Protein AF-A0A7X3K2B5-F1 (afdb_monomer)

Foldseek 3Di:
DPPCCLPPVLAQVVLVVLLVVLVVQLVVCVVPDPPVCSLVVSVVVSLVVLLCCLVPPVPQAALVSLQNNLVSSLVSNVVCCCVCPCVPVVDPVDDDDPSSVVVSVSSNVVSNVSNVVNNVD

Structure (mmCIF, N/CA/C/O backbone):
data_AF-A0A7X3K2B5-F1
#
_entry.id   AF-A0A7X3K2B5-F1
#
loop_
_atom_site.group_PDB
_atom_site.id
_atom_site.type_symbol
_atom_site.label_atom_id
_atom_site.label_alt_id
_atom_site.label_comp_id
_atom_site.label_asym_id
_atom_site.label_entity_id
_atom_site.label_seq_id
_atom_site.pdbx_PDB_ins_code
_atom_site.Cartn_x
_atom_site.Cartn_y
_atom_site.Cartn_z
_atom_site.occupancy
_atom_site.B_iso_or_equiv
_atom_site.auth_seq_id
_atom_site.auth_comp_id
_atom_site.auth_as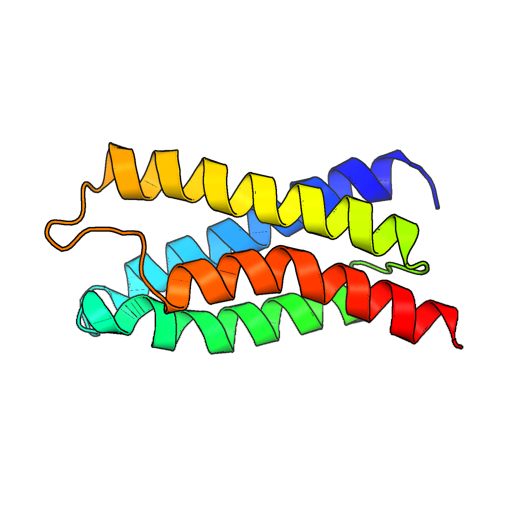ym_id
_atom_site.auth_atom_id
_atom_site.pdbx_PDB_model_num
ATOM 1 N N . MET A 1 1 ? -11.695 2.872 19.967 1.00 62.28 1 MET A N 1
ATOM 2 C CA . MET A 1 1 ? -10.278 2.988 19.552 1.00 62.28 1 MET A CA 1
ATOM 3 C C . MET A 1 1 ? -10.038 4.461 19.338 1.00 62.28 1 MET A C 1
ATOM 5 O O . MET A 1 1 ? -10.882 5.049 18.686 1.00 62.28 1 MET A O 1
ATOM 9 N N . ASN A 1 2 ? -8.995 5.058 19.917 1.00 73.88 2 ASN A N 1
ATOM 10 C CA . ASN A 1 2 ? -8.780 6.499 19.761 1.00 73.88 2 ASN A CA 1
ATOM 11 C C . ASN A 1 2 ? -8.483 6.809 18.292 1.00 73.88 2 ASN A C 1
ATOM 13 O O . ASN A 1 2 ? -7.645 6.130 17.693 1.00 73.88 2 ASN A O 1
ATOM 17 N N . ASP A 1 3 ? -9.154 7.819 17.744 1.00 82.31 3 ASP A N 1
ATOM 18 C CA . ASP A 1 3 ? -9.142 8.143 16.314 1.00 82.31 3 ASP A CA 1
ATOM 19 C C . ASP A 1 3 ? -7.722 8.324 15.768 1.00 82.31 3 ASP A C 1
ATOM 21 O O . ASP A 1 3 ? -7.387 7.796 14.709 1.00 82.31 3 ASP A O 1
ATOM 25 N N . TRP A 1 4 ? -6.824 8.933 16.548 1.00 90.69 4 TRP A N 1
ATOM 26 C CA . TRP A 1 4 ? -5.432 9.132 16.141 1.00 90.69 4 TRP A CA 1
ATOM 27 C C . TRP A 1 4 ? -4.700 7.822 15.801 1.00 90.69 4 TRP A C 1
ATOM 29 O O . TRP A 1 4 ? -3.904 7.796 14.866 1.00 90.69 4 TRP A O 1
ATOM 39 N N . ARG A 1 5 ? -4.976 6.710 16.504 1.00 91.94 5 ARG A N 1
ATOM 40 C CA . ARG A 1 5 ? -4.317 5.420 16.222 1.00 91.94 5 ARG A CA 1
ATOM 41 C C . ARG A 1 5 ? -4.789 4.839 14.902 1.00 91.94 5 ARG A C 1
ATOM 43 O O . ARG A 1 5 ? -3.984 4.259 14.187 1.00 91.94 5 ARG A O 1
ATOM 50 N N . LEU A 1 6 ? -6.074 4.995 14.584 1.00 93.88 6 LEU A N 1
ATOM 51 C CA . LEU A 1 6 ? -6.633 4.521 13.323 1.00 93.88 6 LEU A CA 1
ATOM 52 C C . LEU A 1 6 ? -5.986 5.255 12.146 1.00 93.88 6 LEU A C 1
ATOM 54 O O . LEU A 1 6 ? -5.477 4.607 11.238 1.00 93.88 6 LEU A O 1
ATOM 58 N N . TYR A 1 7 ? -5.968 6.588 12.189 1.00 95.25 7 TYR A N 1
ATOM 59 C CA . TYR A 1 7 ? -5.491 7.401 11.072 1.00 95.25 7 TYR A CA 1
ATOM 60 C C . TYR A 1 7 ? -3.963 7.453 10.984 1.00 95.25 7 TYR A C 1
ATOM 62 O O . TYR A 1 7 ? -3.405 7.212 9.917 1.00 95.25 7 TYR A O 1
ATOM 70 N N . LEU A 1 8 ? -3.274 7.732 12.094 1.00 95.19 8 LEU A N 1
ATOM 71 C CA . LEU A 1 8 ? -1.828 7.964 12.088 1.00 95.19 8 LEU A CA 1
ATOM 72 C C . LEU A 1 8 ? -1.039 6.670 12.217 1.00 95.19 8 LEU A C 1
ATOM 74 O O . LEU A 1 8 ? -0.161 6.415 11.407 1.00 95.19 8 LEU A O 1
ATOM 78 N N . GLN A 1 9 ? -1.324 5.844 13.224 1.00 95.25 9 GLN A N 1
ATOM 79 C CA . GLN A 1 9 ? -0.517 4.646 13.465 1.00 95.25 9 GLN A CA 1
ATOM 80 C C . GLN A 1 9 ? -0.863 3.529 12.471 1.00 95.25 9 GLN A C 1
ATOM 82 O O . GLN A 1 9 ? 0.025 2.960 11.841 1.00 95.25 9 GLN A O 1
ATOM 87 N N . TYR A 1 10 ? -2.148 3.194 12.344 1.00 96.19 10 TYR A N 1
ATOM 88 C CA . TYR A 1 10 ? -2.614 2.074 11.525 1.00 96.19 10 TYR A CA 1
ATOM 89 C C . TYR A 1 10 ? -2.726 2.442 10.054 1.00 96.19 10 TYR A C 1
ATOM 91 O O . TYR A 1 10 ? -2.256 1.681 9.221 1.00 96.19 10 TYR A O 1
ATOM 99 N N . GLY A 1 11 ? -3.303 3.600 9.741 1.00 97.06 11 GLY A N 1
ATOM 100 C CA . GLY A 1 11 ? -3.375 4.132 8.387 1.00 97.06 11 GLY A CA 1
ATOM 101 C C . GLY A 1 11 ? -1.998 4.557 7.887 1.00 97.06 11 GLY A C 1
ATOM 102 O O . GLY A 1 11 ? -1.323 3.797 7.200 1.00 97.06 11 GLY A O 1
ATOM 103 N N . ALA A 1 12 ? -1.571 5.770 8.232 1.00 97.81 12 ALA A N 1
ATOM 104 C CA . ALA A 1 12 ? -0.395 6.384 7.624 1.00 97.81 12 ALA A CA 1
ATOM 105 C C . ALA A 1 12 ? 0.919 5.663 7.963 1.00 97.81 12 ALA A C 1
ATOM 107 O O . ALA A 1 12 ? 1.693 5.344 7.068 1.00 97.81 12 ALA A O 1
ATOM 108 N N . GLY A 1 13 ? 1.158 5.366 9.240 1.00 97.81 13 GLY A N 1
ATOM 109 C CA . GLY A 1 13 ? 2.406 4.785 9.730 1.00 97.81 13 GLY A CA 1
ATOM 110 C C . GLY A 1 13 ? 2.679 3.414 9.124 1.00 97.81 13 GLY A C 1
ATOM 111 O O . GLY A 1 13 ? 3.677 3.232 8.433 1.00 97.81 13 GLY A O 1
ATOM 112 N N . TRP A 1 14 ? 1.775 2.453 9.330 1.00 98.00 14 TRP A N 1
ATOM 113 C CA . TRP A 1 14 ? 1.937 1.126 8.731 1.00 98.00 14 TRP A CA 1
ATOM 114 C C . TRP A 1 14 ? 1.826 1.133 7.204 1.00 98.00 14 TRP A C 1
ATOM 116 O O . TRP A 1 14 ? 2.548 0.369 6.572 1.00 98.00 14 TRP A O 1
ATOM 126 N N . GLY A 1 15 ? 1.001 2.001 6.609 1.00 97.88 15 GLY A N 1
ATOM 127 C CA . GLY A 1 15 ? 0.919 2.143 5.153 1.00 97.88 15 GLY A CA 1
ATOM 128 C C . GLY A 1 15 ? 2.257 2.561 4.540 1.00 97.88 15 GLY A C 1
ATOM 129 O O . GLY A 1 15 ? 2.741 1.910 3.617 1.00 97.88 15 GLY A O 1
ATOM 130 N N . LEU A 1 16 ? 2.902 3.585 5.109 1.00 98.38 16 LEU A N 1
ATOM 131 C CA . LEU A 1 16 ? 4.230 4.045 4.690 1.00 98.38 16 LEU A CA 1
ATOM 132 C C . LEU A 1 16 ? 5.311 2.988 4.929 1.00 98.38 16 LEU A C 1
ATOM 134 O O . LEU A 1 16 ? 6.136 2.762 4.052 1.00 98.38 16 LEU A O 1
ATOM 138 N N . LEU A 1 17 ? 5.311 2.325 6.091 1.00 98.44 17 LEU A N 1
ATOM 139 C CA . LEU A 1 17 ? 6.308 1.296 6.407 1.00 98.44 17 LEU A CA 1
ATOM 140 C C . LEU A 1 17 ? 6.195 0.073 5.489 1.00 98.44 17 LEU A C 1
ATOM 142 O O . LEU A 1 17 ? 7.216 -0.450 5.050 1.00 98.44 17 LEU A O 1
ATOM 146 N N . LEU A 1 18 ? 4.975 -0.377 5.183 1.00 98.25 18 LEU A N 1
ATOM 147 C CA . LEU A 1 18 ? 4.738 -1.486 4.255 1.00 98.25 18 LEU A CA 1
ATOM 148 C C . LEU A 1 18 ? 5.122 -1.113 2.821 1.00 98.25 18 LEU A C 1
ATOM 150 O O . LEU A 1 18 ? 5.743 -1.924 2.135 1.00 98.25 18 LEU A O 1
ATOM 154 N N . TRP A 1 19 ? 4.796 0.107 2.383 1.00 98.50 19 TRP A N 1
ATOM 155 C CA . TRP A 1 19 ? 5.239 0.614 1.085 1.00 98.50 19 TRP A CA 1
ATOM 156 C C . TRP A 1 19 ? 6.768 0.668 1.003 1.00 98.50 19 TRP A C 1
ATOM 158 O O . TRP A 1 19 ? 7.353 0.098 0.087 1.00 98.50 19 TRP A O 1
ATOM 168 N N . LEU A 1 20 ? 7.426 1.264 2.003 1.00 98.44 20 LEU A N 1
ATOM 169 C CA . LEU A 1 20 ? 8.884 1.371 2.063 1.00 98.44 20 LEU A CA 1
ATOM 170 C C . LEU A 1 20 ? 9.550 -0.007 2.061 1.00 98.44 20 LEU A C 1
ATOM 172 O O . LEU A 1 20 ? 10.548 -0.207 1.377 1.00 98.44 20 LEU A O 1
ATOM 176 N N . PHE A 1 21 ? 8.986 -0.970 2.792 1.00 98.25 21 PHE A N 1
ATOM 177 C CA . PHE A 1 21 ? 9.449 -2.353 2.770 1.00 98.25 21 PHE A CA 1
ATOM 178 C C . PHE A 1 21 ? 9.404 -2.946 1.354 1.00 98.25 21 PHE A C 1
ATOM 180 O O . PHE A 1 21 ? 10.407 -3.490 0.893 1.00 98.25 21 PHE A O 1
ATOM 187 N N . GLY A 1 22 ? 8.282 -2.801 0.642 1.00 97.50 22 GLY A N 1
ATOM 188 C CA . GLY A 1 22 ? 8.150 -3.261 -0.743 1.00 97.50 22 GLY A CA 1
ATOM 189 C C . GLY A 1 22 ? 9.102 -2.543 -1.703 1.00 97.50 22 GLY A C 1
ATOM 190 O O . GLY A 1 22 ? 9.750 -3.189 -2.524 1.00 97.50 22 GLY A O 1
ATOM 191 N N . TYR A 1 23 ? 9.248 -1.226 -1.552 1.00 97.19 23 TYR A N 1
ATOM 192 C CA . TYR A 1 23 ? 10.158 -0.400 -2.343 1.00 97.19 23 TYR A CA 1
ATOM 193 C C . TYR A 1 23 ? 11.622 -0.836 -2.179 1.00 97.19 23 TYR A C 1
ATOM 195 O O . TYR A 1 23 ? 12.314 -1.088 -3.165 1.00 97.19 23 TYR A O 1
ATOM 203 N N . LEU A 1 24 ? 12.085 -1.008 -0.936 1.00 97.94 24 LEU A N 1
ATOM 204 C CA . LEU A 1 24 ? 13.443 -1.475 -0.641 1.00 97.94 24 LEU A CA 1
ATOM 205 C C . LEU A 1 24 ? 13.681 -2.904 -1.133 1.00 97.94 24 LEU A C 1
ATOM 207 O O . LEU A 1 24 ? 14.754 -3.202 -1.656 1.00 97.94 24 LEU A O 1
ATOM 211 N N . LEU A 1 25 ? 12.682 -3.779 -1.003 1.00 96.88 25 LEU A N 1
ATOM 212 C CA . LEU A 1 25 ? 12.752 -5.133 -1.544 1.00 96.88 25 LEU A CA 1
ATOM 213 C C . LEU A 1 25 ? 12.879 -5.113 -3.073 1.00 96.88 25 LEU A C 1
ATOM 215 O O . LEU A 1 25 ? 13.673 -5.869 -3.626 1.00 96.88 25 LEU A O 1
ATOM 219 N N . GLY A 1 26 ? 12.159 -4.218 -3.753 1.00 95.00 26 GLY A N 1
ATOM 220 C CA . GLY A 1 26 ? 12.288 -4.025 -5.194 1.00 95.00 26 GLY A CA 1
ATOM 221 C C . GLY A 1 26 ? 13.680 -3.572 -5.612 1.00 95.00 26 GLY A C 1
ATOM 222 O O . GLY A 1 26 ? 14.244 -4.162 -6.528 1.00 95.00 26 GLY A O 1
ATOM 223 N N . ILE A 1 27 ? 14.279 -2.617 -4.895 1.00 95.06 27 ILE A N 1
ATOM 224 C CA . ILE A 1 27 ? 15.673 -2.203 -5.127 1.00 95.06 27 ILE A CA 1
ATOM 225 C C . ILE A 1 27 ? 16.634 -3.383 -4.932 1.00 95.06 27 ILE A C 1
ATOM 227 O O . ILE A 1 27 ? 17.516 -3.602 -5.759 1.00 95.06 27 ILE A O 1
ATOM 231 N N . ALA A 1 28 ? 16.459 -4.165 -3.865 1.00 96.75 28 ALA A N 1
ATOM 232 C CA . ALA A 1 28 ? 17.330 -5.297 -3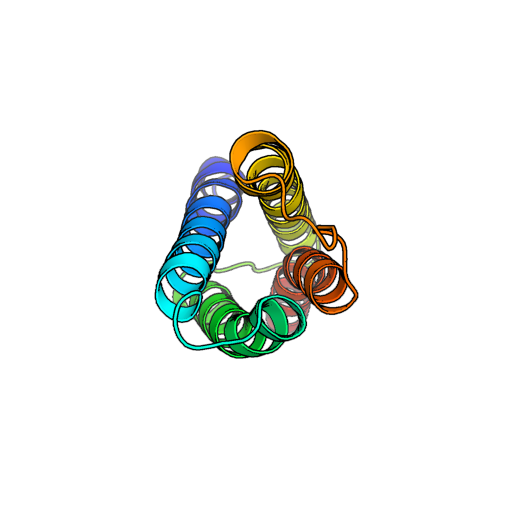.558 1.00 96.75 28 ALA A CA 1
ATOM 233 C C . ALA A 1 28 ? 17.224 -6.439 -4.586 1.00 96.75 28 ALA A C 1
ATOM 235 O O . ALA A 1 28 ? 18.223 -7.096 -4.876 1.00 96.75 28 ALA A O 1
ATOM 236 N N . LEU A 1 29 ? 16.031 -6.678 -5.140 1.00 95.38 29 LEU A N 1
ATOM 237 C CA . LEU A 1 29 ? 15.777 -7.726 -6.136 1.00 95.38 29 LEU A CA 1
ATOM 238 C C . LEU A 1 29 ? 16.068 -7.285 -7.577 1.00 95.38 29 LEU A C 1
ATOM 240 O O . LEU A 1 29 ? 16.278 -8.138 -8.439 1.00 95.38 29 LEU A O 1
ATOM 244 N N . PHE A 1 30 ? 16.122 -5.980 -7.844 1.00 93.19 30 PHE A N 1
ATOM 245 C CA . PHE A 1 30 ? 16.382 -5.417 -9.170 1.00 93.19 30 PHE A CA 1
ATOM 246 C C . PHE A 1 30 ? 17.593 -6.019 -9.917 1.00 93.19 30 PHE A C 1
ATOM 248 O O . PHE A 1 30 ? 17.444 -6.317 -11.100 1.00 93.19 30 PHE A O 1
ATOM 255 N N . PRO A 1 31 ? 18.773 -6.258 -9.299 1.00 94.38 31 PRO A N 1
ATOM 256 C CA . PRO A 1 31 ? 19.919 -6.821 -10.022 1.00 94.38 31 PRO A CA 1
ATOM 257 C C . PRO A 1 31 ? 19.776 -8.309 -10.382 1.00 94.38 31 PRO A C 1
ATOM 259 O O . PRO A 1 31 ? 20.565 -8.813 -11.176 1.00 94.38 31 PRO A O 1
ATOM 262 N N . VAL A 1 32 ? 18.816 -9.028 -9.788 1.00 95.75 32 VAL A N 1
ATOM 263 C CA . VAL A 1 32 ? 18.682 -10.491 -9.920 1.00 95.75 32 VAL A CA 1
ATOM 264 C C . VAL A 1 32 ? 17.389 -10.937 -10.599 1.00 95.75 32 VAL A C 1
ATOM 266 O O . VAL A 1 32 ? 17.337 -12.049 -11.121 1.00 95.75 32 VAL A O 1
ATOM 269 N N . VAL A 1 33 ? 16.350 -10.099 -10.625 1.00 93.88 33 VAL A N 1
ATOM 270 C CA . VAL A 1 33 ? 15.040 -10.433 -11.198 1.00 93.88 33 VAL A CA 1
ATOM 271 C C . VAL A 1 33 ? 14.721 -9.502 -12.373 1.00 93.88 33 VAL A C 1
ATOM 273 O O . VAL A 1 33 ? 14.798 -8.284 -12.214 1.00 93.88 33 VAL A O 1
ATOM 276 N N . PRO A 1 34 ? 14.289 -10.031 -13.537 1.00 91.12 34 PRO A N 1
ATOM 277 C CA . PRO A 1 34 ? 13.825 -9.203 -14.646 1.00 91.12 34 PRO A CA 1
ATOM 278 C C . PRO A 1 34 ? 12.713 -8.235 -14.221 1.00 91.12 34 PRO A C 1
ATOM 280 O O . PRO A 1 34 ? 11.751 -8.628 -13.556 1.00 91.12 34 PRO A O 1
ATOM 283 N N . THR A 1 35 ? 12.794 -6.982 -14.671 1.00 87.56 35 THR A N 1
ATOM 284 C CA . THR A 1 35 ? 11.876 -5.883 -14.301 1.00 87.56 35 THR A CA 1
ATOM 285 C C . THR A 1 35 ? 10.399 -6.204 -14.543 1.00 87.56 35 THR A C 1
ATOM 287 O O . THR A 1 35 ? 9.531 -5.758 -13.798 1.00 87.56 35 THR A O 1
ATOM 290 N N . GLN A 1 36 ? 10.094 -7.014 -15.557 1.00 88.44 36 GLN A N 1
ATOM 291 C CA . GLN A 1 36 ? 8.741 -7.475 -15.887 1.00 88.44 36 GLN A CA 1
ATOM 292 C C . GLN A 1 36 ? 8.138 -8.470 -14.883 1.00 88.44 36 GLN A C 1
ATOM 294 O O . GLN A 1 36 ? 6.922 -8.641 -14.853 1.00 88.44 36 GLN A O 1
ATOM 299 N N . HIS A 1 37 ? 8.968 -9.135 -14.078 1.00 92.69 37 HIS A N 1
ATOM 300 C CA . HIS A 1 37 ? 8.524 -10.105 -13.077 1.00 92.69 37 HIS A CA 1
ATOM 301 C C . HIS A 1 37 ? 8.717 -9.607 -11.648 1.00 92.69 37 HIS A C 1
ATOM 303 O O . HIS A 1 37 ? 8.212 -10.232 -10.722 1.00 92.69 37 HIS A O 1
ATOM 309 N N . LEU A 1 38 ? 9.414 -8.487 -11.455 1.00 93.62 38 LEU A N 1
ATOM 310 C CA . LEU A 1 38 ? 9.833 -8.000 -10.146 1.00 93.62 38 LEU A CA 1
ATOM 311 C C . LEU A 1 38 ? 8.672 -7.906 -9.139 1.00 93.62 38 LEU A C 1
ATOM 313 O O . LEU A 1 38 ? 8.787 -8.423 -8.027 1.00 93.62 38 LEU A O 1
ATOM 317 N N . GLY A 1 39 ? 7.527 -7.339 -9.529 1.00 94.00 39 GLY A N 1
ATOM 318 C CA . GLY A 1 39 ? 6.379 -7.220 -8.629 1.00 94.00 39 GLY A CA 1
ATOM 319 C C . GLY A 1 39 ? 5.738 -8.564 -8.272 1.00 94.00 39 GLY A C 1
ATOM 320 O O . GLY A 1 39 ? 5.250 -8.712 -7.153 1.00 94.00 39 GLY A O 1
ATOM 321 N N . TRP A 1 40 ? 5.836 -9.593 -9.119 1.00 96.50 40 TRP A N 1
ATOM 322 C CA . TRP A 1 40 ? 5.409 -10.956 -8.772 1.00 96.50 40 TRP A CA 1
ATOM 323 C C . TRP A 1 40 ? 6.289 -11.616 -7.705 1.00 96.50 40 TRP A C 1
ATOM 325 O O . TRP A 1 40 ? 5.786 -12.435 -6.941 1.00 96.50 40 TRP A O 1
ATOM 335 N N . TYR A 1 41 ? 7.569 -11.246 -7.603 1.00 95.88 41 TYR A N 1
ATOM 336 C CA . TYR A 1 41 ? 8.450 -11.722 -6.527 1.00 95.88 41 TYR A CA 1
ATOM 337 C C . TYR A 1 41 ? 8.258 -10.927 -5.229 1.00 95.88 41 TYR A C 1
ATOM 339 O O . TYR A 1 41 ? 8.305 -11.497 -4.139 1.00 95.88 41 TYR A O 1
ATOM 347 N N . ILE A 1 42 ? 7.995 -9.621 -5.332 1.00 96.25 42 ILE A N 1
ATOM 348 C CA . ILE A 1 42 ? 7.740 -8.750 -4.175 1.00 96.25 42 ILE A CA 1
ATOM 349 C C . ILE A 1 42 ? 6.383 -9.072 -3.535 1.00 96.25 42 ILE A C 1
ATOM 351 O O . ILE A 1 42 ? 6.278 -9.145 -2.310 1.00 96.25 42 ILE A O 1
ATOM 355 N N . SER A 1 43 ? 5.341 -9.273 -4.348 1.00 94.75 43 SER A N 1
ATOM 356 C CA . SER A 1 43 ? 3.949 -9.338 -3.881 1.00 94.75 43 SER A CA 1
ATOM 357 C C . SER A 1 43 ? 3.688 -10.417 -2.821 1.00 94.75 43 SER A C 1
ATOM 359 O O . SER A 1 43 ? 3.077 -10.079 -1.810 1.00 94.75 43 SER A O 1
ATOM 361 N N . PRO A 1 44 ? 4.161 -11.675 -2.940 1.00 95.88 44 PRO A N 1
ATOM 362 C CA . PRO A 1 44 ? 3.964 -12.691 -1.901 1.00 95.88 44 PRO A CA 1
ATOM 363 C C . PRO A 1 44 ? 4.558 -12.290 -0.544 1.00 95.88 44 PRO A C 1
ATOM 365 O O . PRO A 1 44 ? 3.938 -12.513 0.498 1.00 95.88 44 PRO A O 1
ATOM 368 N N . LEU A 1 45 ? 5.734 -11.656 -0.554 1.00 97.00 45 LEU A N 1
ATOM 369 C CA . LEU A 1 45 ? 6.410 -11.178 0.653 1.00 97.00 45 LEU A CA 1
ATOM 370 C C . LEU A 1 45 ? 5.682 -9.969 1.252 1.00 97.00 45 LEU A C 1
ATOM 372 O O . LEU A 1 45 ? 5.466 -9.916 2.463 1.00 97.00 45 LEU A O 1
ATOM 376 N N . GLY A 1 46 ? 5.237 -9.041 0.401 1.00 96.50 46 GLY A N 1
ATOM 377 C CA . GLY A 1 46 ? 4.400 -7.910 0.798 1.00 96.50 46 GLY A CA 1
ATOM 378 C C . GLY A 1 46 ? 3.085 -8.363 1.430 1.00 96.50 46 GLY A C 1
ATOM 379 O O . GLY A 1 46 ? 2.753 -7.925 2.527 1.00 96.50 46 GLY A O 1
ATOM 380 N N . LEU A 1 47 ? 2.380 -9.311 0.805 1.00 96.69 47 LEU A N 1
ATOM 381 C CA . LEU A 1 47 ? 1.143 -9.891 1.331 1.00 96.69 47 LEU A CA 1
ATOM 382 C C . LEU A 1 47 ? 1.365 -10.537 2.701 1.00 96.69 47 LEU A C 1
ATOM 384 O O . LEU A 1 47 ? 0.612 -10.257 3.634 1.00 96.69 47 LEU A O 1
ATOM 388 N N . ALA A 1 48 ? 2.406 -11.360 2.852 1.00 97.44 48 ALA A N 1
ATOM 389 C CA . ALA A 1 48 ? 2.742 -11.985 4.130 1.00 97.44 48 ALA A CA 1
ATOM 390 C C . ALA A 1 48 ? 3.011 -10.939 5.227 1.00 97.44 48 ALA A C 1
ATOM 392 O O . ALA A 1 48 ? 2.468 -11.045 6.331 1.00 97.44 48 ALA A O 1
ATOM 393 N N . ALA A 1 49 ? 3.782 -9.892 4.913 1.00 97.69 49 ALA A N 1
ATOM 394 C CA . ALA A 1 49 ? 4.039 -8.783 5.827 1.00 97.69 49 ALA A CA 1
ATOM 395 C C . ALA A 1 49 ? 2.748 -8.032 6.187 1.00 97.69 49 ALA A C 1
ATOM 397 O O . ALA A 1 49 ? 2.490 -7.771 7.362 1.00 97.69 49 ALA A O 1
ATOM 398 N N . THR A 1 50 ? 1.891 -7.744 5.207 1.00 97.44 50 THR A N 1
ATOM 399 C CA . THR A 1 50 ? 0.597 -7.096 5.424 1.00 97.44 50 THR A CA 1
ATOM 400 C C . THR A 1 50 ? -0.308 -7.921 6.335 1.00 97.44 50 THR A C 1
ATOM 402 O O . THR A 1 50 ? -0.866 -7.378 7.292 1.00 97.44 50 THR A O 1
ATOM 405 N N . PHE A 1 51 ? -0.429 -9.231 6.097 1.00 96.25 51 PHE A N 1
ATOM 406 C CA . PHE A 1 51 ? -1.185 -10.129 6.972 1.00 96.25 51 PHE A CA 1
ATOM 407 C C . PHE A 1 51 ? -0.637 -10.111 8.396 1.00 96.25 51 PHE A C 1
ATOM 409 O O . PHE A 1 51 ? -1.407 -9.997 9.351 1.00 96.25 51 PHE A O 1
ATOM 416 N N . PHE A 1 52 ? 0.685 -10.176 8.546 1.00 97.25 52 PHE A N 1
ATOM 417 C CA . PHE A 1 52 ? 1.331 -10.131 9.849 1.00 97.25 52 PHE A CA 1
ATOM 418 C C . PHE A 1 52 ? 1.040 -8.819 10.587 1.00 97.25 52 PHE A C 1
ATOM 420 O O . PHE A 1 52 ? 0.600 -8.853 11.738 1.00 97.25 52 PHE A O 1
ATOM 427 N N . VAL A 1 53 ? 1.187 -7.672 9.916 1.00 97.25 53 VAL A N 1
ATOM 428 C CA . VAL A 1 53 ? 0.877 -6.348 10.475 1.00 97.25 53 VAL A CA 1
ATOM 429 C C . VAL A 1 53 ? -0.587 -6.272 10.899 1.00 97.25 53 VAL A C 1
ATOM 431 O O . VAL A 1 53 ? -0.870 -5.942 12.052 1.00 97.25 53 VAL A O 1
ATOM 434 N N . LEU A 1 54 ? -1.520 -6.621 10.009 1.00 96.12 54 LEU A N 1
ATOM 435 C CA . LEU A 1 54 ? -2.959 -6.600 10.288 1.00 96.12 54 LEU A CA 1
ATOM 436 C C . LEU A 1 54 ? -3.351 -7.546 11.417 1.00 96.12 54 LEU A C 1
ATOM 438 O O . LEU A 1 54 ? -4.286 -7.253 12.158 1.00 96.12 54 LEU A O 1
ATOM 442 N N . TRP A 1 55 ? -2.673 -8.683 11.575 1.00 92.44 55 TRP A N 1
ATOM 443 C CA . TRP A 1 55 ? -3.007 -9.638 12.624 1.00 92.44 55 TRP A CA 1
ATOM 444 C C . TRP A 1 55 ? -2.416 -9.247 13.982 1.00 92.44 55 TRP A C 1
ATOM 446 O O . TRP A 1 55 ? -3.123 -9.262 14.999 1.00 92.44 55 TRP A O 1
ATOM 456 N N . ARG A 1 56 ? -1.132 -8.879 13.999 1.00 93.81 56 ARG A N 1
ATOM 457 C CA . ARG A 1 56 ? -0.324 -8.751 15.216 1.00 93.81 56 ARG A CA 1
ATOM 458 C C . ARG A 1 56 ? -0.273 -7.339 15.793 1.00 93.81 56 ARG A C 1
ATOM 460 O O . ARG A 1 56 ? -0.082 -7.223 17.008 1.00 93.81 56 ARG A O 1
ATOM 467 N N . TRP A 1 57 ? -0.411 -6.304 14.961 1.00 93.56 57 TRP A N 1
ATOM 468 C CA . TRP A 1 57 ? -0.146 -4.914 15.355 1.00 93.56 57 TRP A CA 1
ATOM 469 C C . TRP A 1 57 ? -1.294 -3.952 15.038 1.00 93.56 57 TRP A C 1
ATOM 471 O O . TRP A 1 57 ? -1.718 -3.191 15.909 1.00 93.56 57 TRP A O 1
ATOM 481 N N . ALA A 1 58 ? -1.827 -3.989 13.818 1.00 87.88 58 ALA A N 1
ATOM 482 C CA . ALA A 1 58 ? -2.952 -3.166 13.394 1.00 87.88 58 ALA A CA 1
ATOM 483 C C . ALA A 1 58 ? -4.267 -3.877 13.736 1.00 87.88 58 ALA A C 1
ATOM 485 O O . ALA A 1 58 ? -4.860 -4.590 12.933 1.00 87.88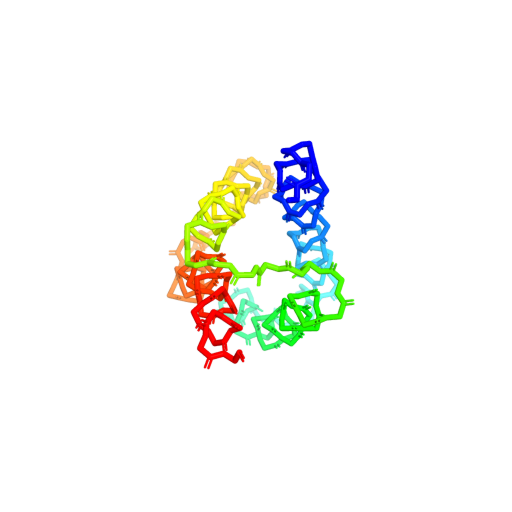 58 ALA A O 1
ATOM 486 N N . HIS A 1 59 ? -4.729 -3.701 14.973 1.00 88.75 59 HIS A N 1
ATOM 487 C CA . HIS A 1 59 ? -5.957 -4.318 15.482 1.00 88.75 59 HIS A CA 1
ATOM 488 C C . HIS A 1 59 ? -7.232 -3.659 14.920 1.00 88.75 59 HIS A C 1
ATOM 490 O O . HIS A 1 59 ? -8.001 -3.053 15.666 1.00 88.75 59 HIS A O 1
ATOM 496 N N . VAL A 1 60 ? -7.460 -3.777 13.613 1.00 92.56 60 VAL A N 1
ATOM 497 C CA . VAL A 1 60 ? -8.685 -3.344 12.924 1.00 92.56 60 VAL A CA 1
ATOM 498 C C . VAL A 1 60 ? -9.853 -4.224 13.375 1.00 92.56 60 VAL A C 1
ATOM 500 O O . VAL A 1 60 ? -9.819 -5.432 13.157 1.00 92.56 60 VAL A O 1
ATOM 503 N N . LYS A 1 61 ? -10.871 -3.648 14.028 1.00 91.75 61 LYS A N 1
ATOM 504 C CA . LYS A 1 61 ? -11.960 -4.414 14.673 1.00 91.75 61 LYS A CA 1
ATOM 505 C C . LYS A 1 61 ? -13.275 -4.427 13.903 1.00 91.75 61 LYS A C 1
ATOM 507 O O . LYS A 1 61 ? -14.099 -5.296 14.153 1.00 91.75 61 LYS A O 1
ATOM 512 N N . THR A 1 62 ? -13.496 -3.456 13.022 1.00 94.50 62 THR A N 1
ATOM 513 C CA . THR A 1 62 ? -14.756 -3.316 12.283 1.00 94.50 62 THR A CA 1
ATOM 514 C C . THR A 1 62 ? -14.498 -3.123 10.799 1.00 94.50 62 THR A C 1
ATOM 516 O O . THR A 1 62 ? -13.426 -2.662 10.4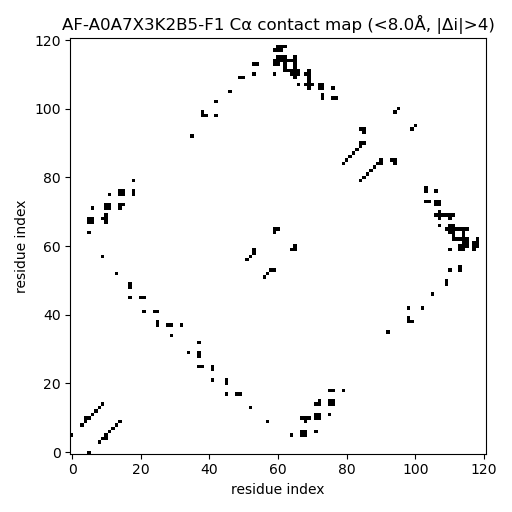01 1.00 94.50 62 THR A O 1
ATOM 519 N N . LEU A 1 63 ? -15.504 -3.426 9.974 1.00 95.69 63 LEU A N 1
ATOM 520 C CA . LEU A 1 63 ? -15.437 -3.203 8.529 1.00 95.69 63 LEU A CA 1
ATOM 521 C C . LEU A 1 63 ? -15.168 -1.727 8.191 1.00 95.69 63 LEU A C 1
ATOM 523 O O . LEU A 1 63 ? -14.344 -1.445 7.331 1.00 95.69 63 LEU A O 1
ATOM 527 N N . ALA A 1 64 ? -15.793 -0.791 8.915 1.00 95.69 64 ALA A N 1
ATOM 528 C CA . ALA A 1 64 ? -15.583 0.645 8.721 1.00 95.69 64 ALA A CA 1
ATOM 529 C C . ALA A 1 64 ? -14.133 1.075 9.014 1.00 95.69 64 ALA A C 1
ATOM 531 O O . ALA A 1 64 ? -13.546 1.833 8.248 1.00 95.69 64 ALA A O 1
ATOM 532 N N . GLN A 1 65 ? -13.521 0.549 10.082 1.00 95.56 65 GLN A N 1
ATOM 533 C CA . GLN A 1 65 ? -12.099 0.788 10.357 1.00 95.56 65 GLN A CA 1
ATOM 534 C C . GLN A 1 65 ? -11.211 0.194 9.261 1.00 95.56 65 GLN A C 1
ATOM 536 O O . GLN A 1 65 ? -10.235 0.822 8.860 1.00 95.56 65 GLN A O 1
ATOM 541 N N . GLY A 1 66 ? -11.563 -0.997 8.768 1.00 97.31 66 GLY A N 1
ATOM 542 C CA . GLY A 1 66 ? -10.874 -1.638 7.652 1.00 97.31 66 GLY A CA 1
ATOM 543 C C . GLY A 1 66 ? -10.937 -0.802 6.382 1.00 97.31 66 GLY A C 1
ATOM 544 O O . GLY A 1 66 ? -9.912 -0.610 5.742 1.00 97.31 66 GLY A O 1
ATOM 545 N N . LEU A 1 67 ? -12.100 -0.230 6.068 1.00 97.94 67 LEU A N 1
ATOM 546 C CA . LEU A 1 67 ? -12.269 0.660 4.922 1.00 97.94 67 LEU A CA 1
ATOM 547 C C . LEU A 1 67 ? -11.370 1.896 5.030 1.00 97.94 67 LEU A C 1
ATOM 549 O O . LEU A 1 67 ? -10.657 2.210 4.085 1.00 97.94 67 LEU A O 1
ATOM 553 N N . VAL A 1 68 ? -11.356 2.563 6.188 1.00 97.62 68 VAL A N 1
ATOM 554 C CA . VAL A 1 68 ? -10.503 3.741 6.417 1.00 97.62 68 VAL A CA 1
ATOM 555 C C . VAL A 1 68 ? -9.023 3.396 6.245 1.00 97.62 68 VAL A C 1
ATOM 557 O O . VAL A 1 68 ? -8.317 4.079 5.507 1.00 97.62 68 VAL A O 1
ATOM 560 N N . VAL A 1 69 ? -8.548 2.325 6.888 1.00 98.12 69 VAL A N 1
ATOM 561 C CA . VAL A 1 69 ? -7.141 1.903 6.786 1.00 98.12 69 VAL A CA 1
ATOM 562 C C . VAL A 1 69 ? -6.791 1.511 5.351 1.00 98.12 69 VAL A C 1
ATOM 564 O O . VAL A 1 69 ? -5.771 1.961 4.840 1.00 98.12 69 VAL A O 1
ATOM 567 N N . GLY A 1 70 ? -7.650 0.737 4.683 1.00 98.38 70 GLY A N 1
ATOM 568 C CA . GLY A 1 70 ? -7.439 0.304 3.303 1.00 98.38 70 GLY A CA 1
ATOM 569 C C . GLY A 1 70 ? -7.381 1.463 2.313 1.00 98.38 70 GLY A C 1
ATOM 570 O O . GLY A 1 70 ? -6.505 1.482 1.453 1.00 98.38 70 GLY A O 1
ATOM 571 N N . LEU A 1 71 ? -8.250 2.467 2.462 1.00 98.69 71 LEU A N 1
ATOM 572 C CA . LEU A 1 71 ? -8.210 3.669 1.626 1.00 98.69 71 LEU A CA 1
ATOM 573 C C . LEU A 1 71 ? -6.912 4.454 1.830 1.00 98.69 71 LEU A C 1
ATOM 575 O O . LEU A 1 71 ? -6.301 4.878 0.851 1.00 98.69 71 LEU A O 1
ATOM 579 N N . ILE A 1 72 ? -6.459 4.611 3.078 1.00 98.56 72 ILE A N 1
ATOM 580 C CA . ILE A 1 72 ? -5.194 5.294 3.379 1.00 98.56 72 ILE A CA 1
ATOM 581 C C . ILE A 1 72 ? -4.016 4.526 2.772 1.00 98.56 72 ILE A C 1
ATOM 583 O O . ILE A 1 72 ? -3.171 5.125 2.113 1.00 98.56 72 ILE A O 1
ATOM 587 N N . TRP A 1 73 ? -3.970 3.205 2.948 1.00 98.62 73 TRP A N 1
ATOM 588 C CA . TRP A 1 73 ? -2.890 2.368 2.425 1.00 98.62 73 TRP A CA 1
ATOM 589 C C . TRP A 1 73 ? -2.829 2.375 0.903 1.00 98.62 73 TRP A C 1
ATOM 591 O O . TRP A 1 73 ? -1.756 2.595 0.350 1.00 98.62 73 TRP A O 1
ATOM 601 N N . ALA A 1 74 ? -3.964 2.194 0.226 1.00 98.62 74 ALA A N 1
ATOM 602 C CA . ALA A 1 74 ? -4.026 2.254 -1.230 1.00 98.62 74 ALA A CA 1
ATOM 603 C C . ALA A 1 74 ? -3.621 3.641 -1.757 1.00 98.62 74 ALA A C 1
ATOM 605 O O . ALA A 1 74 ? -2.875 3.737 -2.727 1.00 98.62 74 ALA A O 1
ATOM 606 N N . SER A 1 75 ? -4.046 4.715 -1.083 1.00 98.62 75 SER A N 1
ATOM 607 C CA . SER A 1 75 ? -3.663 6.085 -1.454 1.00 98.62 75 SER A CA 1
ATOM 608 C C . SER A 1 75 ? -2.159 6.315 -1.317 1.00 98.62 75 SER A C 1
ATOM 610 O O . SER A 1 75 ? -1.542 6.878 -2.217 1.00 98.62 75 SER A O 1
ATOM 612 N N . ILE A 1 76 ? -1.558 5.854 -0.214 1.00 98.56 76 ILE A N 1
ATOM 613 C CA . ILE A 1 76 ? -0.109 5.938 0.006 1.00 98.56 76 ILE A CA 1
ATOM 614 C C . ILE A 1 76 ? 0.637 5.142 -1.059 1.00 98.56 76 ILE A C 1
ATOM 616 O O . ILE A 1 76 ? 1.567 5.677 -1.649 1.00 98.56 76 ILE A O 1
ATOM 620 N N . ALA A 1 77 ? 0.210 3.908 -1.331 1.00 98.25 77 ALA A N 1
ATOM 621 C CA . ALA A 1 77 ? 0.816 3.051 -2.343 1.00 98.25 77 ALA A CA 1
ATOM 622 C C . ALA A 1 77 ? 0.871 3.745 -3.712 1.00 98.25 77 ALA A C 1
ATOM 624 O O . ALA A 1 77 ? 1.949 3.943 -4.262 1.00 98.25 77 ALA A O 1
ATOM 625 N N . VAL A 1 78 ? -0.279 4.209 -4.211 1.00 98.56 78 VAL A N 1
ATOM 626 C CA . VAL A 1 78 ? -0.375 4.884 -5.514 1.00 98.56 78 VAL A CA 1
ATOM 627 C C . VAL A 1 78 ? 0.448 6.172 -5.541 1.00 98.56 78 VAL A C 1
ATOM 629 O O . VAL A 1 78 ? 1.192 6.408 -6.490 1.00 98.56 78 VAL A O 1
ATOM 632 N N . ALA A 1 79 ? 0.334 7.015 -4.510 1.00 98.44 79 ALA A N 1
ATOM 633 C CA . ALA A 1 79 ? 1.027 8.300 -4.477 1.00 98.44 79 ALA A CA 1
ATOM 634 C C . ALA A 1 79 ? 2.551 8.130 -4.416 1.00 98.44 79 ALA A C 1
AT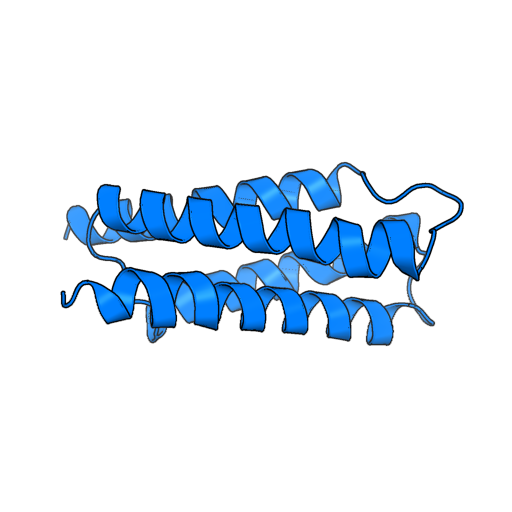OM 636 O O . ALA A 1 79 ? 3.281 8.814 -5.133 1.00 98.44 79 ALA A O 1
ATOM 637 N N . MET A 1 80 ? 3.034 7.222 -3.568 1.00 98.38 80 MET A N 1
ATOM 638 C CA . MET A 1 80 ? 4.463 6.991 -3.399 1.00 98.38 80 MET A CA 1
ATOM 639 C C . MET A 1 80 ? 5.062 6.270 -4.606 1.00 98.38 80 MET A C 1
ATOM 641 O O . MET A 1 80 ? 6.119 6.683 -5.070 1.00 98.38 80 MET A O 1
ATOM 645 N N . ASP A 1 81 ? 4.380 5.287 -5.193 1.00 97.50 81 ASP A N 1
ATOM 646 C CA . ASP A 1 81 ? 4.846 4.662 -6.435 1.00 97.50 81 ASP A CA 1
ATOM 647 C C . ASP A 1 81 ? 4.908 5.661 -7.589 1.00 97.50 81 ASP A C 1
ATOM 649 O O . ASP A 1 81 ? 5.873 5.681 -8.355 1.00 97.50 81 ASP A O 1
ATOM 653 N N . TYR A 1 82 ? 3.905 6.534 -7.705 1.00 97.94 82 TYR A N 1
ATOM 654 C CA . TYR A 1 82 ? 3.912 7.562 -8.734 1.00 97.94 82 TYR A CA 1
ATOM 655 C C . TYR A 1 82 ? 5.122 8.492 -8.586 1.00 97.94 82 TYR A C 1
ATOM 657 O O . TYR A 1 82 ? 5.851 8.724 -9.548 1.00 97.94 82 TYR A O 1
ATOM 665 N N . VAL A 1 83 ? 5.391 8.986 -7.377 1.00 98.25 83 VAL A N 1
ATOM 666 C CA . VAL A 1 83 ? 6.521 9.893 -7.139 1.00 98.25 83 VAL A CA 1
ATOM 667 C C . VAL A 1 83 ? 7.865 9.173 -7.283 1.00 98.25 83 VAL A C 1
ATOM 669 O O . VAL A 1 83 ? 8.732 9.624 -8.030 1.00 98.25 83 VAL A O 1
ATOM 672 N N . PHE A 1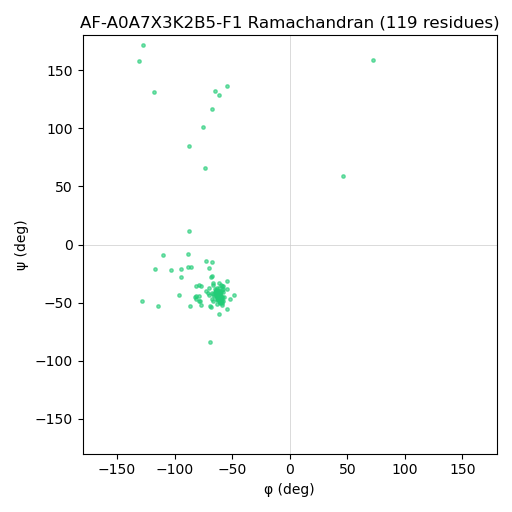 84 ? 8.055 8.058 -6.583 1.00 97.62 84 PHE A N 1
ATOM 673 C CA . PHE A 1 84 ? 9.365 7.422 -6.443 1.00 97.62 84 PHE A CA 1
ATOM 674 C C . PHE A 1 84 ? 9.692 6.416 -7.535 1.00 97.62 84 PHE A C 1
ATOM 676 O O . PHE A 1 84 ? 10.863 6.104 -7.709 1.00 97.62 84 PHE A O 1
ATOM 683 N N . ILE A 1 85 ? 8.708 5.902 -8.269 1.00 94.88 85 ILE A N 1
ATOM 684 C CA . ILE A 1 85 ? 8.956 4.902 -9.309 1.00 94.88 85 ILE A CA 1
ATOM 685 C C . ILE A 1 85 ? 8.627 5.481 -10.678 1.00 94.88 85 ILE A C 1
ATOM 687 O O . ILE A 1 85 ? 9.489 5.491 -11.553 1.00 94.88 85 ILE A O 1
ATOM 691 N N . VAL A 1 86 ? 7.425 6.030 -10.866 1.00 96.25 86 VAL A N 1
ATOM 692 C CA . VAL A 1 86 ? 7.027 6.571 -12.175 1.00 96.25 86 VAL A CA 1
ATOM 693 C C . VAL A 1 86 ? 7.828 7.825 -12.521 1.00 96.25 86 VAL A C 1
ATOM 695 O O . VAL A 1 86 ? 8.447 7.869 -13.582 1.00 96.25 86 VAL A O 1
ATOM 698 N N . LEU A 1 87 ? 7.844 8.831 -11.642 1.00 96.62 87 LEU A N 1
ATOM 699 C CA . LEU A 1 87 ? 8.524 10.098 -11.922 1.00 96.62 87 LEU A CA 1
ATOM 700 C C . LEU A 1 87 ? 10.040 10.013 -11.736 1.00 96.62 87 LEU A C 1
ATOM 702 O O . LEU A 1 87 ? 10.774 10.540 -12.568 1.00 96.62 87 LEU A O 1
ATOM 706 N N . LEU A 1 88 ? 10.501 9.377 -10.655 1.00 96.12 88 LEU A N 1
ATOM 707 C CA . LEU A 1 88 ? 11.921 9.354 -10.302 1.00 96.12 88 LEU A CA 1
ATOM 708 C C . LEU A 1 88 ? 12.727 8.300 -11.075 1.00 96.12 88 LEU A C 1
ATOM 710 O O . LEU A 1 88 ? 13.827 8.609 -11.523 1.00 96.12 88 LEU A O 1
ATOM 714 N N . LEU A 1 89 ? 12.218 7.069 -11.217 1.00 92.75 89 LEU A N 1
ATOM 715 C CA . LEU A 1 89 ? 12.966 5.974 -11.858 1.00 92.75 89 LEU A CA 1
ATOM 716 C C . LEU A 1 89 ? 12.653 5.809 -13.346 1.00 92.75 89 LEU A C 1
ATOM 718 O O . LEU A 1 89 ? 13.467 5.229 -14.057 1.00 92.75 89 LEU A O 1
ATOM 722 N N . GLN A 1 90 ? 11.500 6.305 -13.808 1.00 92.44 90 GLN A N 1
ATOM 723 C CA . GLN A 1 90 ? 11.100 6.318 -15.221 1.00 92.44 90 GLN A CA 1
ATOM 724 C C . GLN A 1 90 ? 11.334 4.966 -15.931 1.00 92.44 90 GLN A C 1
ATOM 726 O O . GLN A 1 90 ? 12.085 4.895 -16.907 1.00 92.44 90 GLN A O 1
ATOM 731 N N . PRO A 1 91 ? 10.729 3.863 -15.448 1.00 89.44 91 PRO A N 1
ATOM 732 C CA . PRO A 1 91 ? 10.985 2.539 -16.004 1.00 89.44 91 PRO A CA 1
ATOM 733 C C . PRO A 1 91 ? 10.583 2.470 -17.484 1.00 89.44 91 PRO A C 1
ATOM 735 O O . PRO A 1 91 ? 9.448 2.791 -17.839 1.00 89.44 91 PRO A O 1
ATOM 738 N N . ALA A 1 92 ? 11.503 2.003 -18.334 1.00 87.19 92 ALA A N 1
ATOM 739 C CA . ALA A 1 92 ? 11.339 1.989 -19.792 1.00 87.19 92 ALA A CA 1
ATOM 740 C C . ALA A 1 92 ? 10.115 1.185 -20.273 1.00 87.19 92 ALA A C 1
ATOM 742 O O . ALA A 1 92 ? 9.435 1.599 -21.207 1.00 87.19 92 ALA A O 1
ATOM 743 N N . ASP A 1 93 ? 9.789 0.080 -19.595 1.00 86.44 93 ASP A N 1
ATOM 744 C CA . ASP A 1 93 ? 8.661 -0.801 -19.948 1.00 86.44 93 ASP A CA 1
ATOM 745 C C . ASP A 1 93 ? 7.327 -0.373 -19.312 1.00 86.44 93 ASP A C 1
ATOM 747 O O . ASP A 1 93 ? 6.369 -1.150 -19.261 1.00 86.44 93 ASP A O 1
ATOM 751 N N . GLY A 1 94 ? 7.281 0.834 -18.744 1.00 90.56 94 GLY A N 1
ATOM 752 C CA . GLY A 1 94 ? 6.173 1.299 -17.924 1.00 90.56 94 GLY A CA 1
ATOM 753 C C . GLY A 1 94 ? 6.112 0.618 -16.554 1.00 90.56 94 GLY A C 1
ATOM 754 O O . GLY A 1 94 ? 6.656 -0.463 -16.314 1.00 90.56 94 GLY A O 1
ATOM 755 N N . TYR A 1 95 ? 5.437 1.289 -15.622 1.00 93.19 95 TYR A N 1
ATOM 756 C CA . TYR A 1 95 ? 5.298 0.815 -14.246 1.00 93.19 95 TYR A CA 1
ATOM 757 C C . TYR A 1 95 ? 3.991 0.050 -14.007 1.00 93.19 95 TYR A C 1
ATOM 759 O O . TYR A 1 95 ? 3.991 -1.002 -13.376 1.00 93.19 95 TYR A O 1
ATOM 767 N N . TYR A 1 96 ? 2.870 0.559 -14.524 1.00 94.25 96 TYR A N 1
ATOM 768 C CA . TYR A 1 96 ? 1.549 0.014 -14.226 1.00 94.25 96 TYR A CA 1
ATOM 769 C C . TYR A 1 96 ? 1.287 -1.294 -14.978 1.00 94.25 96 TYR A C 1
ATOM 771 O O . TYR A 1 96 ? 0.964 -1.305 -16.165 1.00 94.25 96 TYR A O 1
ATOM 779 N N . LYS A 1 97 ? 1.430 -2.401 -14.252 1.00 94.50 97 LYS A N 1
ATOM 780 C CA . LYS A 1 97 ? 1.263 -3.779 -14.722 1.00 94.50 97 LYS A CA 1
ATOM 781 C C . LYS A 1 97 ? 0.286 -4.532 -13.811 1.00 94.50 97 LYS A C 1
ATOM 783 O O . LYS A 1 97 ? -0.145 -4.020 -12.777 1.00 94.50 97 LYS A O 1
ATOM 788 N N . ALA A 1 98 ? -0.107 -5.743 -14.209 1.00 96.00 98 ALA A N 1
ATOM 789 C CA . ALA A 1 98 ? -1.125 -6.530 -13.504 1.00 96.00 98 ALA A CA 1
ATOM 790 C C . ALA A 1 98 ? -0.781 -6.807 -12.025 1.00 96.00 98 ALA A C 1
ATOM 792 O O . ALA A 1 98 ? -1.655 -6.740 -11.163 1.00 96.00 98 ALA A O 1
ATOM 793 N N . ASP A 1 99 ? 0.488 -7.071 -11.732 1.00 95.06 99 ASP A N 1
ATOM 794 C CA . ASP A 1 99 ? 1.041 -7.233 -10.385 1.00 95.06 99 ASP A CA 1
ATOM 795 C C . ASP A 1 99 ? 0.907 -5.962 -9.535 1.00 95.06 99 ASP A C 1
ATOM 797 O O . ASP A 1 99 ? 0.507 -6.042 -8.373 1.00 95.06 99 ASP A O 1
ATOM 801 N N . VAL A 1 100 ? 1.145 -4.784 -10.115 1.00 96.56 100 VAL A N 1
ATOM 802 C CA . VAL A 1 100 ? 0.979 -3.494 -9.420 1.00 96.56 100 VAL A CA 1
ATOM 803 C C . VAL A 1 100 ? -0.493 -3.224 -9.092 1.00 96.56 100 VAL A C 1
ATOM 805 O O . VAL A 1 100 ? -0.824 -2.831 -7.972 1.00 96.56 100 VAL A O 1
ATOM 808 N N . TYR A 1 101 ? -1.411 -3.499 -10.022 1.00 97.19 101 TYR A N 1
ATOM 809 C CA . TYR A 1 101 ? -2.845 -3.366 -9.743 1.00 97.19 101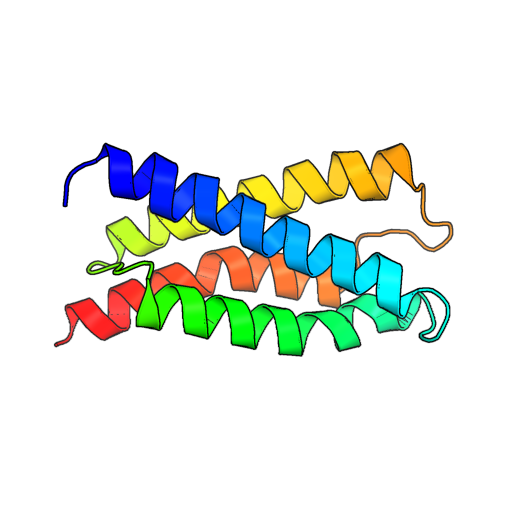 TYR A CA 1
ATOM 810 C C . TYR A 1 101 ? -3.314 -4.346 -8.663 1.00 97.19 101 TYR A C 1
ATOM 812 O O . TYR A 1 101 ? -4.087 -3.966 -7.781 1.00 97.19 101 TYR A O 1
ATOM 820 N N . LEU A 1 102 ? -2.822 -5.589 -8.685 1.00 97.44 102 LEU A N 1
ATOM 821 C CA . LEU A 1 102 ? -3.101 -6.570 -7.638 1.00 97.44 102 LEU A CA 1
ATOM 822 C C . LEU A 1 102 ? -2.593 -6.090 -6.274 1.00 97.44 102 LEU A C 1
ATOM 824 O O . LEU A 1 102 ? -3.296 -6.239 -5.271 1.00 97.44 102 LEU A O 1
ATOM 828 N N . TYR A 1 103 ? -1.410 -5.482 -6.230 1.00 97.38 103 TYR A N 1
ATOM 829 C CA . TYR A 1 103 ? -0.872 -4.847 -5.033 1.00 97.38 103 TYR A CA 1
ATOM 830 C C . TYR A 1 103 ? -1.800 -3.739 -4.500 1.00 97.38 103 TYR A C 1
ATOM 832 O O . TYR A 1 103 ? -2.185 -3.795 -3.329 1.00 97.38 103 TYR A O 1
ATOM 840 N N . TYR A 1 104 ? -2.243 -2.794 -5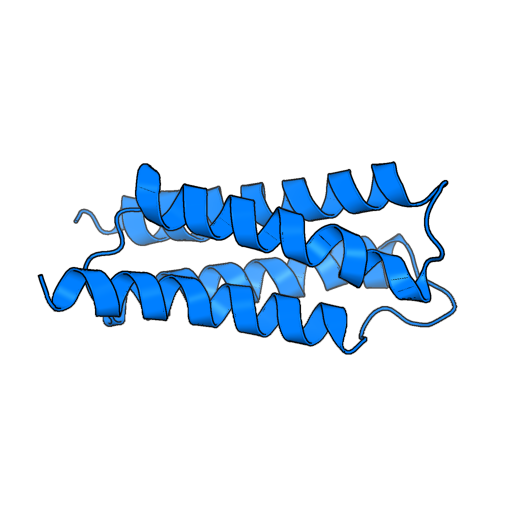.337 1.00 98.06 104 TYR A N 1
ATOM 841 C CA . TYR A 1 104 ? -3.160 -1.723 -4.910 1.00 98.06 104 TYR A CA 1
ATOM 842 C C . TYR A 1 104 ? -4.492 -2.250 -4.389 1.00 98.06 104 TYR A C 1
ATOM 844 O O . TYR A 1 104 ? -4.973 -1.818 -3.338 1.00 98.06 104 TYR A O 1
ATOM 852 N N . VAL A 1 105 ? -5.072 -3.226 -5.086 1.00 98.31 105 VAL A N 1
ATOM 853 C CA . VAL A 1 105 ? -6.307 -3.878 -4.644 1.00 98.31 105 VAL A CA 1
ATOM 854 C C . VAL A 1 105 ? -6.084 -4.579 -3.307 1.00 98.31 105 VAL A C 1
ATOM 856 O O . VAL A 1 105 ? -6.913 -4.457 -2.408 1.00 98.31 105 VAL A O 1
ATOM 859 N N . SER A 1 106 ? -4.951 -5.256 -3.127 1.00 97.88 106 SER A N 1
ATOM 860 C CA . SER A 1 106 ? -4.616 -5.940 -1.874 1.00 97.88 106 SER A CA 1
ATOM 861 C C . SER A 1 106 ? -4.462 -4.961 -0.707 1.00 97.88 106 SER A C 1
ATOM 863 O O . SER A 1 106 ? -4.977 -5.229 0.380 1.00 97.88 106 SER A O 1
ATOM 865 N N . ALA A 1 107 ? -3.830 -3.804 -0.931 1.00 98.06 107 ALA A N 1
ATOM 866 C CA . ALA A 1 107 ? -3.684 -2.749 0.073 1.00 98.06 107 ALA A CA 1
ATOM 867 C C . ALA A 1 107 ? -5.042 -2.228 0.581 1.00 98.06 107 ALA A C 1
ATOM 869 O O . ALA A 1 107 ? -5.180 -1.937 1.769 1.00 98.06 107 ALA A O 1
ATOM 870 N N . LEU A 1 108 ? -6.056 -2.178 -0.290 1.00 98.06 108 LEU A N 1
ATOM 871 C CA . LEU A 1 108 ? -7.426 -1.809 0.070 1.00 98.06 108 LEU A CA 1
ATOM 872 C C . LEU A 1 108 ? -8.199 -2.961 0.734 1.00 98.06 108 LEU A C 1
ATOM 874 O O . LEU A 1 108 ? -8.847 -2.775 1.765 1.00 98.06 108 LEU A O 1
ATOM 878 N N . VAL A 1 109 ? -8.157 -4.151 0.133 1.00 98.31 109 VAL A N 1
ATOM 879 C CA . VAL A 1 109 ? -9.033 -5.280 0.481 1.00 98.31 109 VAL A CA 1
ATOM 880 C C . VAL A 1 109 ? -8.596 -5.981 1.765 1.00 98.31 109 VAL A C 1
ATOM 882 O O . VAL A 1 109 ? -9.446 -6.399 2.551 1.00 98.31 109 VAL A O 1
ATOM 885 N N . LEU A 1 110 ? -7.297 -6.102 2.040 1.00 97.88 110 LEU A N 1
ATOM 886 C CA . LEU A 1 110 ? -6.832 -6.842 3.219 1.00 97.88 110 LEU A CA 1
ATOM 887 C C . LEU A 1 110 ? -7.269 -6.202 4.550 1.00 97.88 110 LEU A C 1
ATOM 889 O O . LEU A 1 110 ? -7.761 -6.937 5.413 1.00 97.88 110 LEU A O 1
ATOM 893 N N . PRO A 1 111 ? -7.187 -4.870 4.745 1.00 97.94 111 PRO A N 1
ATOM 894 C CA . PRO A 1 111 ? -7.730 -4.231 5.944 1.00 97.94 111 PRO A CA 1
ATOM 895 C C . PRO A 1 111 ? -9.246 -4.415 6.103 1.00 97.94 111 PRO A C 1
ATOM 897 O O . PRO A 1 111 ? -9.720 -4.640 7.221 1.00 97.94 111 PRO A O 1
ATOM 900 N N . LEU A 1 112 ? -10.007 -4.382 5.000 1.00 97.75 112 LEU A N 1
ATOM 901 C CA . LEU A 1 112 ? -11.447 -4.677 4.985 1.00 97.75 112 LEU A CA 1
ATOM 902 C C . LEU A 1 112 ? -11.725 -6.106 5.471 1.00 97.75 112 LEU A C 1
ATOM 904 O O . LEU A 1 112 ? -12.539 -6.300 6.377 1.00 97.75 112 LEU A O 1
ATOM 908 N N . LEU A 1 113 ? -11.012 -7.094 4.921 1.00 97.00 113 LEU A N 1
ATOM 909 C CA . LEU A 1 113 ? -11.131 -8.498 5.321 1.00 97.00 113 LEU A CA 1
ATOM 910 C C . LEU A 1 113 ? -10.767 -8.697 6.794 1.00 97.00 113 LEU A C 1
ATOM 912 O O . LEU A 1 113 ? -11.488 -9.387 7.513 1.00 97.00 113 LEU A O 1
ATOM 916 N N . ALA A 1 114 ? -9.700 -8.058 7.278 1.00 96.06 114 ALA A N 1
ATOM 917 C CA . ALA A 1 114 ? -9.310 -8.124 8.684 1.00 96.06 114 ALA A CA 1
ATOM 918 C C . ALA A 1 114 ? -10.407 -7.569 9.610 1.00 96.06 114 ALA A C 1
ATOM 920 O O . ALA A 1 114 ? -10.763 -8.212 10.600 1.00 96.06 114 ALA A O 1
ATOM 921 N N . GLY A 1 115 ? -10.979 -6.410 9.267 1.00 95.44 115 GLY A N 1
ATOM 922 C CA . GLY A 1 115 ? -12.079 -5.805 10.019 1.00 95.44 115 GLY A CA 1
ATOM 923 C C . GLY A 1 115 ? -13.351 -6.655 10.012 1.00 95.44 115 GLY A C 1
ATOM 924 O O . GLY A 1 115 ? -14.006 -6.791 11.044 1.00 95.44 115 GLY A O 1
ATOM 925 N N . TRP A 1 116 ? -13.677 -7.272 8.877 1.00 95.38 116 TRP A N 1
ATOM 926 C CA . TRP A 1 116 ? -14.820 -8.176 8.744 1.00 95.38 116 TRP A CA 1
ATOM 927 C C . TRP A 1 116 ? -14.651 -9.470 9.547 1.00 95.38 116 TRP A C 1
ATOM 929 O O . TRP A 1 116 ? -15.552 -9.851 10.292 1.00 95.38 116 TRP A O 1
ATOM 939 N N . LEU A 1 117 ? -13.488 -10.125 9.448 1.00 93.81 117 LEU A N 1
ATOM 940 C CA . LEU A 1 117 ? -13.199 -11.374 10.160 1.00 93.81 117 LEU A CA 1
ATOM 941 C C . LEU A 1 117 ? -13.208 -11.191 11.679 1.00 93.81 117 LEU A C 1
ATOM 943 O O . LEU A 1 117 ? -13.656 -12.082 12.399 1.00 93.81 117 LEU A O 1
ATOM 947 N N . ARG A 1 118 ? -12.718 -10.049 12.178 1.00 89.94 118 ARG A N 1
ATOM 948 C CA . ARG A 1 118 ? -12.732 -9.756 13.616 1.00 89.94 118 ARG A CA 1
ATOM 949 C C . ARG A 1 118 ? -14.091 -9.295 14.117 1.00 89.94 118 ARG A C 1
ATOM 951 O O . ARG A 1 118 ? -14.435 -9.656 15.228 1.00 89.94 118 ARG A O 1
ATOM 958 N N . GLY A 1 119 ? -14.857 -8.553 13.320 1.00 83.25 119 GLY A N 1
ATOM 959 C CA . GLY A 1 119 ? -16.199 -8.113 13.710 1.00 83.25 119 GLY A CA 1
ATOM 960 C C . GLY A 1 119 ? -17.221 -9.250 13.836 1.00 83.25 119 GLY A C 1
ATOM 961 O O . GLY A 1 119 ? -18.288 -9.042 14.399 1.00 83.25 119 GLY A O 1
ATOM 962 N N . ARG A 1 120 ? -16.907 -10.439 13.304 1.00 78.50 120 ARG A N 1
ATOM 963 C CA . ARG A 1 120 ? -17.712 -11.665 13.442 1.00 78.50 120 ARG A CA 1
ATOM 964 C C . ARG A 1 120 ? -17.373 -12.507 14.678 1.00 78.50 120 ARG A C 1
ATOM 966 O O . ARG A 1 120 ? -18.054 -13.501 14.907 1.00 78.50 120 ARG A O 1
ATOM 973 N N . ARG A 1 121 ? -16.305 -12.168 15.402 1.00 65.19 121 ARG A N 1
ATOM 974 C CA . ARG A 1 121 ? -15.897 -12.828 16.649 1.00 65.19 121 ARG A CA 1
ATOM 975 C C . ARG A 1 121 ? -16.332 -11.992 17.840 1.00 65.19 121 ARG A C 1
ATOM 977 O O . ARG A 1 121 ? -16.682 -12.619 18.857 1.00 65.19 121 ARG A O 1
#

Organism: NCBI:txid2683198

Sequence (121 aa):
MNDWR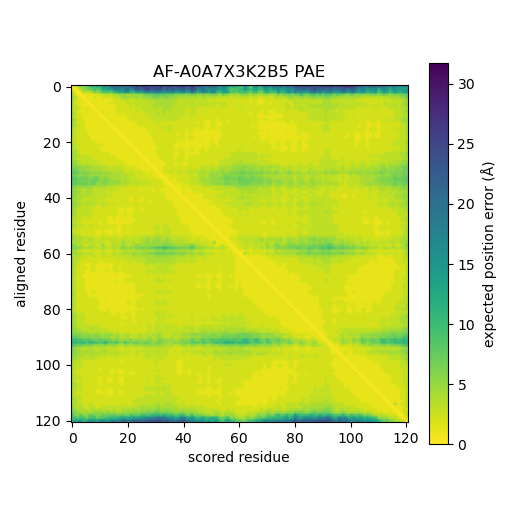LYLQYGAGWGLLLWLFGYLLGIALFPVVPTQHLGWYISPLGLAATFFVLWRWAHVKTLAQGLVVGLIWASIAVAMDYVFIVLLLQPADGYYKADVYLYYVSALVLPLLAGWLRGRR

Solvent-accessible surface area (backbone atoms only — not comparable to full-atom values): 6363 Å² total; per-residue (Å²): 128,66,66,64,47,50,53,48,51,46,8,50,45,46,29,50,52,53,44,50,50,48,54,54,49,49,63,70,40,52,90,80,38,62,80,93,49,38,52,67,66,46,44,63,55,44,50,54,51,49,52,48,42,48,69,75,70,37,77,42,52,33,45,69,52,4,46,54,29,4,53,43,21,25,50,47,47,54,54,48,43,44,51,62,39,51,67,67,60,53,53,90,87,59,74,93,43,74,52,52,52,51,50,44,50,45,40,30,47,50,36,27,50,45,0,46,63,46,58,76,107

Secondary structure (DSSP, 8-state):
--HHIIIIIIIIIHHHHHHHHHHHHHHHHTTTS-TTTHHHHHHHHHHHHHHHHHHHT----SHHHHHHHHHHHHHHHHHHHIIIIIIHH--TT-S--HHHHHHHHHHHHHHHHHHHHHHT-

pLDDT: mean 94.63, std 5.72, range [62.28, 98.69]

Radius of gyration: 14.65 Å; Cα contacts (8 Å, |Δi|>4): 134; chains: 1; bounding box: 38×23×40 Å

Mean predicted aligned error: 3.09 Å

Nearest PDB structures (foldseek):
  8qae-assembly2_C-2  TM=3.209E-01  e=3.682E+00  synthetic construct